Protein AF-A0A6M3K6M8-F1 (afdb_monomer)

Structure (mmCIF, N/CA/C/O backbone):
data_AF-A0A6M3K6M8-F1
#
_entry.id   AF-A0A6M3K6M8-F1
#
loop_
_atom_site.group_PDB
_atom_site.id
_atom_site.type_symbol
_atom_site.label_atom_id
_atom_site.label_alt_id
_atom_site.label_comp_id
_atom_site.label_asym_id
_atom_site.label_entity_id
_atom_site.label_seq_id
_atom_site.pdbx_PDB_ins_code
_atom_site.Cartn_x
_atom_site.Cartn_y
_atom_site.Cartn_z
_atom_site.occupancy
_atom_site.B_iso_or_equiv
_atom_site.auth_seq_id
_atom_site.auth_comp_id
_atom_site.auth_asym_id
_atom_site.auth_atom_id
_atom_site.pdbx_PDB_model_num
ATOM 1 N N . MET A 1 1 ? -3.955 11.617 -1.686 1.00 92.44 1 MET A N 1
ATOM 2 C CA . MET A 1 1 ? -2.590 12.201 -1.634 1.00 92.44 1 MET A CA 1
ATOM 3 C C . MET A 1 1 ? -1.738 11.455 -2.637 1.00 92.44 1 MET A C 1
ATOM 5 O O . MET A 1 1 ? -1.876 10.243 -2.699 1.00 92.44 1 MET A O 1
ATOM 9 N N . LYS A 1 2 ? -0.907 12.136 -3.428 1.00 96.00 2 LYS A N 1
ATOM 10 C CA . LYS A 1 2 ? -0.048 11.458 -4.406 1.00 96.00 2 LYS A CA 1
ATOM 11 C C . LYS A 1 2 ? 1.338 11.200 -3.831 1.00 96.00 2 LYS A C 1
ATOM 13 O O . LYS A 1 2 ? 1.896 12.076 -3.174 1.00 96.00 2 LYS A O 1
ATOM 18 N N . PHE A 1 3 ? 1.870 10.012 -4.085 1.00 95.62 3 PHE A N 1
ATOM 19 C CA . PHE A 1 3 ? 3.214 9.606 -3.688 1.00 95.62 3 PHE A CA 1
ATOM 20 C C . PHE A 1 3 ? 3.948 9.025 -4.886 1.00 95.62 3 PHE A C 1
ATOM 22 O O . PHE A 1 3 ? 3.332 8.374 -5.726 1.00 95.62 3 PHE A O 1
ATOM 29 N N . LYS A 1 4 ? 5.264 9.226 -4.948 1.00 96.62 4 LYS A N 1
ATOM 30 C CA . LYS A 1 4 ? 6.079 8.578 -5.974 1.00 96.62 4 LYS A CA 1
ATOM 31 C C . LYS A 1 4 ? 6.119 7.069 -5.762 1.00 96.62 4 LYS A C 1
ATOM 33 O O . LYS A 1 4 ? 6.244 6.626 -4.617 1.00 96.62 4 LYS A O 1
ATOM 38 N N . LYS A 1 5 ? 6.060 6.288 -6.838 1.00 95.25 5 LYS A N 1
ATOM 39 C CA . LYS A 1 5 ? 6.114 4.824 -6.747 1.00 95.25 5 LYS A CA 1
ATOM 40 C C . LYS A 1 5 ? 7.415 4.329 -6.112 1.00 95.25 5 LYS A C 1
ATOM 42 O O . LYS A 1 5 ? 7.357 3.444 -5.269 1.00 95.25 5 LYS A O 1
ATOM 47 N N . GLU A 1 6 ? 8.553 4.968 -6.387 1.00 94.44 6 GLU A N 1
ATOM 48 C CA . GLU A 1 6 ? 9.849 4.581 -5.806 1.00 94.44 6 GLU A CA 1
ATOM 49 C C . GLU A 1 6 ? 9.847 4.784 -4.288 1.00 94.44 6 GLU A C 1
ATOM 51 O O . GLU A 1 6 ? 10.245 3.910 -3.524 1.00 94.44 6 GLU A O 1
ATOM 56 N N . PHE A 1 7 ? 9.288 5.909 -3.834 1.00 94.19 7 PHE A N 1
ATOM 57 C CA . PHE A 1 7 ? 9.096 6.167 -2.408 1.00 94.19 7 PHE A CA 1
ATOM 58 C C . PHE A 1 7 ? 8.207 5.094 -1.759 1.00 94.19 7 PHE A C 1
ATOM 60 O O . PHE A 1 7 ? 8.481 4.630 -0.653 1.00 94.19 7 PHE A O 1
ATOM 67 N N . LEU A 1 8 ? 7.138 4.681 -2.445 1.00 93.69 8 LEU A N 1
ATOM 68 C CA . LEU A 1 8 ? 6.241 3.633 -1.969 1.00 93.69 8 LEU A CA 1
ATOM 69 C C . LEU A 1 8 ? 6.907 2.251 -1.946 1.00 93.69 8 LEU A C 1
ATOM 71 O O . LEU A 1 8 ? 6.571 1.470 -1.055 1.00 93.69 8 LEU A O 1
ATOM 75 N N . GLN A 1 9 ? 7.815 1.949 -2.872 1.00 91.88 9 GLN A N 1
ATOM 76 C CA . GLN A 1 9 ? 8.603 0.713 -2.897 1.00 91.88 9 GLN A CA 1
ATOM 77 C C . GLN A 1 9 ? 9.612 0.677 -1.737 1.00 91.88 9 GLN A C 1
ATOM 79 O O . GLN A 1 9 ? 9.672 -0.305 -1.003 1.00 91.88 9 GLN A O 1
ATOM 84 N N . GLU A 1 10 ? 10.325 1.778 -1.487 1.00 89.56 10 GLU A N 1
ATOM 85 C CA . GLU A 1 10 ? 11.279 1.897 -0.370 1.00 89.56 10 GLU A CA 1
ATOM 86 C C . GLU A 1 10 ? 10.602 1.825 1.011 1.00 89.56 10 GLU A C 1
ATOM 88 O O . GLU A 1 10 ? 11.192 1.371 1.994 1.00 89.56 10 GLU A O 1
ATOM 93 N N . MET A 1 11 ? 9.341 2.257 1.103 1.00 82.81 11 MET A N 1
ATOM 94 C CA . MET A 1 11 ? 8.561 2.281 2.344 1.00 82.81 11 MET A CA 1
ATOM 95 C C . MET A 1 11 ? 8.009 0.919 2.790 1.00 82.81 11 MET A C 1
ATOM 97 O O . MET A 1 11 ? 7.260 0.879 3.768 1.00 82.81 11 MET A O 1
ATOM 101 N N . GLU A 1 12 ? 8.370 -0.201 2.153 1.00 70.38 12 GLU A N 1
ATOM 102 C CA . GLU A 1 12 ? 7.850 -1.524 2.535 1.00 70.38 12 GLU A CA 1
ATOM 103 C C . GLU A 1 12 ? 8.047 -1.832 4.036 1.00 70.38 12 GLU A C 1
ATOM 105 O O . GLU A 1 12 ? 7.123 -2.330 4.683 1.00 70.38 12 GLU A O 1
ATOM 110 N N . GLY A 1 13 ? 9.164 -1.400 4.637 1.00 65.12 13 GLY A N 1
ATOM 111 C CA . GLY A 1 13 ? 9.442 -1.560 6.074 1.00 65.12 13 GLY A CA 1
ATO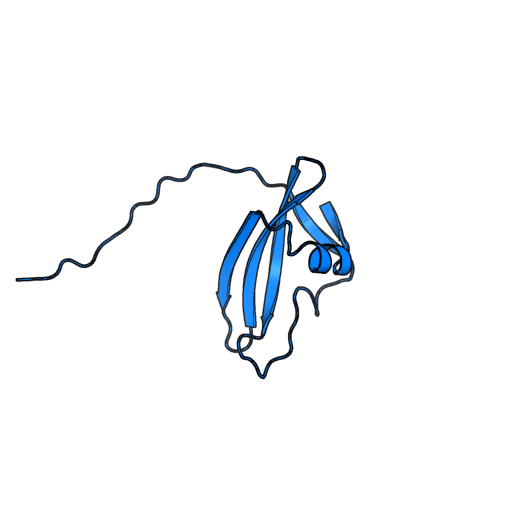M 112 C C . GLY A 1 13 ? 8.571 -0.728 7.033 1.00 65.12 13 GLY A C 1
ATOM 113 O O . GLY A 1 13 ? 8.630 -0.946 8.240 1.00 65.12 13 GLY A O 1
ATOM 114 N N . LYS A 1 14 ? 7.762 0.214 6.530 1.00 78.25 14 LYS A N 1
ATOM 115 C CA . LYS A 1 14 ? 6.807 1.028 7.316 1.00 78.25 14 LYS A CA 1
ATOM 116 C C . LYS A 1 14 ? 5.346 0.638 7.082 1.00 78.25 14 LYS A C 1
ATOM 118 O O . LYS A 1 14 ? 4.424 1.375 7.436 1.00 78.25 14 LYS A O 1
ATOM 123 N N . THR A 1 15 ? 5.132 -0.521 6.473 1.00 90.50 15 THR A N 1
ATOM 124 C CA . THR A 1 15 ? 3.802 -1.088 6.285 1.00 90.50 15 THR A CA 1
ATOM 125 C C . THR A 1 15 ? 3.198 -1.456 7.638 1.00 90.50 15 THR A C 1
ATOM 127 O O . THR A 1 15 ? 3.776 -2.236 8.388 1.00 90.50 15 THR A O 1
ATOM 130 N N . ILE A 1 16 ? 2.019 -0.914 7.938 1.00 94.12 16 ILE A N 1
ATOM 131 C CA . ILE A 1 16 ? 1.238 -1.274 9.130 1.00 94.12 16 ILE A CA 1
ATOM 132 C C . ILE A 1 16 ? 0.403 -2.517 8.850 1.00 9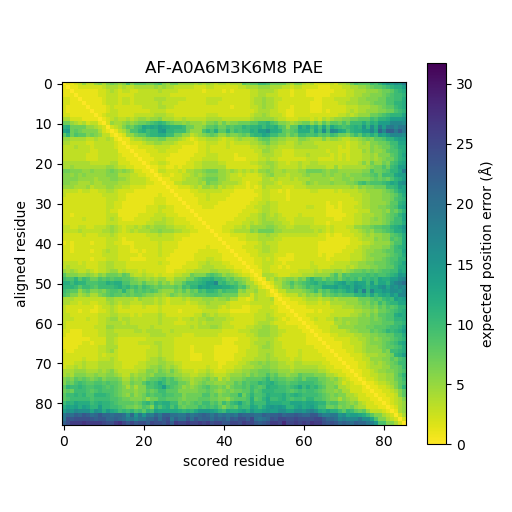4.12 16 ILE A C 1
ATOM 134 O O . ILE A 1 16 ? 0.300 -3.408 9.688 1.00 94.12 16 ILE A O 1
ATOM 138 N N . GLN A 1 17 ? -0.196 -2.574 7.662 1.00 94.12 17 GLN A N 1
ATOM 139 C CA . GLN A 1 17 ? -1.035 -3.684 7.245 1.00 94.12 17 GLN A CA 1
ATOM 140 C C . GLN A 1 17 ? -0.794 -3.986 5.772 1.00 94.12 17 GLN A C 1
ATOM 142 O O . GLN A 1 17 ? -0.757 -3.079 4.941 1.00 94.12 17 GLN A O 1
ATOM 147 N N . LYS A 1 18 ? -0.658 -5.274 5.459 1.00 95.06 18 LYS A N 1
ATOM 148 C CA . LYS A 1 18 ? -0.631 -5.816 4.102 1.00 95.06 18 LYS A CA 1
ATOM 149 C C . LYS A 1 18 ? -1.662 -6.931 4.040 1.00 95.06 18 LYS A C 1
ATOM 151 O O . LYS A 1 18 ? -1.607 -7.866 4.836 1.00 95.06 18 LYS A O 1
ATOM 156 N N . THR A 1 19 ? -2.612 -6.827 3.126 1.00 95.69 19 THR A N 1
ATOM 157 C CA . THR A 1 19 ? -3.720 -7.774 3.004 1.00 95.69 19 THR A CA 1
ATOM 158 C C . THR A 1 19 ? -3.856 -8.187 1.551 1.00 95.69 19 THR A C 1
ATOM 160 O O . THR A 1 19 ? -3.881 -7.336 0.671 1.00 95.69 19 THR A O 1
ATOM 163 N N . ILE A 1 20 ? -3.918 -9.493 1.290 1.00 96.50 20 ILE A N 1
ATOM 164 C CA . ILE A 1 20 ? -4.277 -9.996 -0.038 1.00 96.50 20 ILE A CA 1
ATOM 165 C C . ILE A 1 20 ? -5.765 -9.723 -0.223 1.00 96.50 20 ILE A C 1
ATOM 167 O O . ILE A 1 20 ? -6.573 -10.185 0.583 1.00 96.50 20 ILE A O 1
ATOM 171 N N . ILE A 1 21 ? -6.111 -8.967 -1.258 1.00 96.44 21 ILE A N 1
ATOM 172 C CA . ILE A 1 21 ? -7.503 -8.628 -1.572 1.00 96.44 21 ILE A CA 1
ATOM 173 C C . ILE A 1 21 ? -8.024 -9.385 -2.785 1.00 96.44 21 ILE A C 1
ATOM 175 O O . ILE A 1 21 ? -9.229 -9.591 -2.894 1.00 96.44 21 ILE A O 1
ATOM 179 N N . ASP A 1 22 ? -7.129 -9.821 -3.669 1.00 95.62 22 ASP A N 1
ATOM 180 C CA . ASP A 1 22 ? -7.480 -10.616 -4.837 1.00 95.62 22 ASP A CA 1
ATOM 181 C C . ASP A 1 22 ? -6.264 -11.404 -5.344 1.00 95.62 22 ASP A C 1
ATOM 183 O O . ASP A 1 22 ? -5.120 -11.149 -4.956 1.00 95.62 22 ASP A O 1
ATOM 187 N N . HIS A 1 23 ? -6.504 -12.363 -6.229 1.00 94.50 23 HIS A N 1
ATOM 188 C CA . HIS A 1 23 ? -5.457 -13.031 -6.985 1.00 94.50 23 HIS A CA 1
ATOM 189 C C . HIS A 1 23 ? -5.942 -13.345 -8.399 1.00 94.50 23 HIS A C 1
ATOM 191 O O . HIS A 1 23 ? -7.050 -13.826 -8.625 1.00 94.50 23 HIS A O 1
ATOM 197 N N . SER A 1 24 ? -5.073 -13.110 -9.373 1.00 90.00 24 SER A N 1
ATOM 198 C CA . SER A 1 24 ? -5.238 -13.606 -10.730 1.00 90.00 24 SER A CA 1
ATOM 199 C C . SER A 1 24 ? -4.370 -14.853 -10.934 1.00 90.00 24 SER A C 1
ATOM 201 O O . SER A 1 24 ? -3.689 -15.327 -10.026 1.00 90.00 24 SER A O 1
ATOM 203 N N . ARG A 1 25 ? -4.366 -15.395 -12.156 1.00 87.69 25 ARG A N 1
ATOM 204 C CA . ARG A 1 25 ? -3.427 -16.467 -12.529 1.00 87.69 25 ARG A CA 1
ATOM 205 C C . ARG A 1 25 ? -1.964 -16.012 -12.516 1.00 87.69 25 ARG A C 1
ATOM 207 O O . ARG A 1 25 ? -1.084 -16.859 -12.420 1.00 87.69 25 ARG A O 1
ATOM 214 N N . TRP A 1 26 ? -1.724 -14.711 -12.658 1.00 90.25 26 TRP A N 1
ATOM 215 C CA . TRP A 1 26 ? -0.395 -14.145 -12.888 1.00 90.25 26 TRP A CA 1
ATOM 216 C C . TRP A 1 26 ? 0.097 -13.286 -11.729 1.00 90.25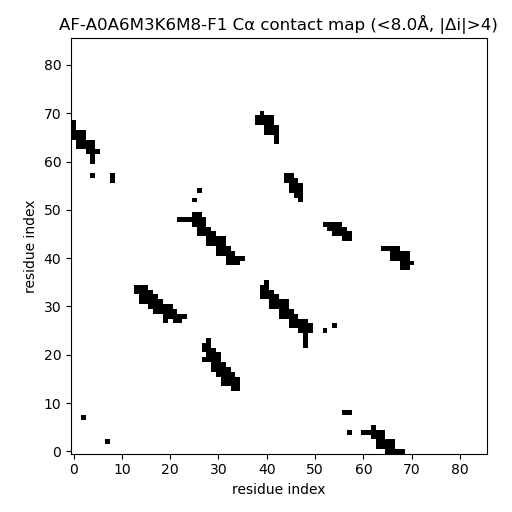 26 TRP A C 1
ATOM 218 O O . TRP A 1 26 ? 1.303 -13.201 -11.527 1.00 90.25 26 TRP A O 1
ATOM 228 N N . SER A 1 27 ? -0.819 -12.730 -10.934 1.00 93.06 27 SER A N 1
ATOM 229 C CA . SER A 1 27 ? -0.485 -11.727 -9.925 1.00 93.06 27 SER A CA 1
ATOM 230 C C . SER A 1 27 ? -1.319 -11.886 -8.660 1.00 93.06 27 SER A C 1
ATOM 232 O O . SER A 1 27 ? -2.496 -12.246 -8.720 1.00 93.06 27 SER A O 1
ATOM 234 N N . VAL A 1 28 ? -0.729 -11.562 -7.515 1.00 95.62 28 VAL A N 1
ATOM 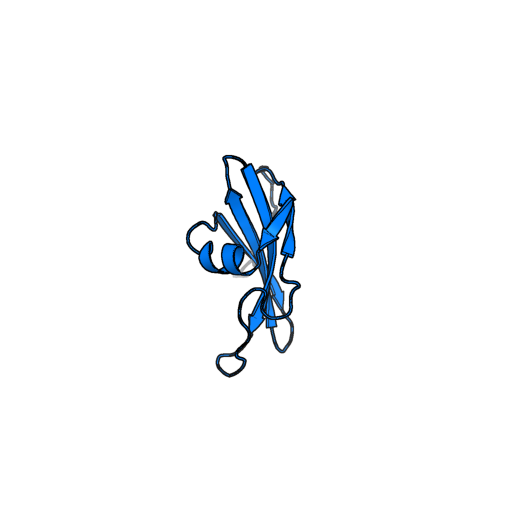235 C CA . VAL A 1 28 ? -1.433 -11.418 -6.236 1.00 95.62 28 VAL A CA 1
ATOM 236 C C . VAL A 1 28 ? -1.630 -9.936 -5.969 1.00 95.62 28 VAL A C 1
ATOM 238 O O . VAL A 1 28 ? -0.663 -9.174 -5.990 1.00 95.62 28 VAL A O 1
ATOM 241 N N . LEU A 1 29 ? -2.873 -9.529 -5.719 1.00 96.12 29 LEU A N 1
ATOM 242 C CA . LEU A 1 29 ? -3.222 -8.138 -5.469 1.00 96.12 29 LEU A CA 1
ATOM 243 C C . LEU A 1 29 ? -3.254 -7.870 -3.966 1.00 96.12 29 LEU A C 1
ATOM 245 O O . LEU A 1 29 ? -3.983 -8.515 -3.204 1.00 96.12 29 LEU A O 1
ATOM 249 N N . TYR A 1 30 ? -2.469 -6.888 -3.548 1.00 96.12 30 TYR A N 1
ATOM 250 C CA . TYR A 1 30 ? -2.337 -6.462 -2.169 1.00 96.12 30 TYR A CA 1
ATOM 251 C C . TYR A 1 30 ? -2.981 -5.100 -1.953 1.00 96.12 30 TYR A C 1
ATOM 253 O O . TYR A 1 30 ? -2.752 -4.155 -2.702 1.00 96.12 30 TYR A O 1
ATOM 261 N N . GLU A 1 31 ? -3.715 -4.988 -0.856 1.00 96.75 31 GLU A N 1
ATOM 262 C CA . GLU A 1 31 ? -3.982 -3.728 -0.182 1.00 96.75 31 GLU A CA 1
ATOM 263 C C . GLU A 1 31 ? -2.910 -3.489 0.879 1.00 96.75 31 GLU A C 1
ATOM 265 O O . GLU A 1 31 ? -2.509 -4.400 1.614 1.00 96.75 31 GLU A O 1
ATOM 270 N N . ARG A 1 32 ? -2.439 -2.246 0.964 1.00 95.94 32 ARG A N 1
ATOM 271 C CA . ARG A 1 32 ? -1.413 -1.837 1.915 1.00 95.94 32 ARG A CA 1
ATOM 272 C C . ARG A 1 32 ? -1.801 -0.559 2.629 1.00 95.94 32 ARG A C 1
ATOM 274 O O . ARG A 1 32 ? -2.054 0.453 1.981 1.00 95.94 32 ARG A O 1
ATOM 281 N N . VAL A 1 33 ? -1.709 -0.585 3.957 1.00 96.75 33 VAL A N 1
ATOM 282 C CA . VAL A 1 33 ? -1.819 0.591 4.825 1.00 96.75 33 VAL A CA 1
ATOM 283 C C . VAL A 1 33 ? -0.456 0.922 5.429 1.00 96.75 33 VAL A C 1
ATOM 285 O O . VAL A 1 33 ? 0.222 0.043 5.964 1.00 96.75 33 VAL A O 1
ATOM 288 N N . PHE A 1 34 ? -0.054 2.189 5.366 1.00 95.12 34 PHE A N 1
ATOM 289 C CA . PHE A 1 34 ? 1.213 2.696 5.906 1.00 95.12 34 PHE A CA 1
ATOM 290 C C . PHE A 1 34 ? 1.027 4.063 6.576 1.00 95.12 34 PHE A C 1
ATOM 292 O O . PHE A 1 34 ? 0.056 4.771 6.304 1.00 95.12 34 PHE A O 1
ATOM 299 N N . GLU A 1 35 ? 1.952 4.432 7.462 1.00 93.88 35 GLU A N 1
ATOM 300 C CA . GLU A 1 35 ? 1.965 5.740 8.125 1.00 93.88 35 GLU A CA 1
ATOM 301 C C . GLU A 1 35 ? 2.936 6.700 7.436 1.00 93.88 35 GLU A C 1
ATOM 303 O O . GLU A 1 35 ? 4.061 6.336 7.089 1.00 93.88 35 GLU A O 1
ATOM 308 N N . TYR A 1 36 ? 2.491 7.940 7.245 1.00 93.31 36 TYR A N 1
ATOM 309 C CA . TYR A 1 36 ? 3.324 9.029 6.762 1.00 93.31 36 TYR A CA 1
ATOM 310 C C . TYR A 1 36 ? 2.891 10.366 7.370 1.00 93.31 36 TYR A C 1
ATOM 312 O O . TYR A 1 36 ? 1.786 10.856 7.125 1.00 93.31 36 TYR A O 1
ATOM 320 N N . GLY A 1 37 ? 3.782 10.990 8.140 1.00 92.12 37 GLY A N 1
ATOM 321 C CA . GLY A 1 37 ? 3.540 12.310 8.724 1.00 92.12 37 GLY A CA 1
ATOM 322 C C . GLY A 1 37 ? 2.420 12.316 9.770 1.00 92.12 37 GLY A C 1
ATOM 323 O O . GLY A 1 37 ? 1.662 13.280 9.846 1.00 92.12 37 GLY A O 1
ATOM 324 N N . GLY A 1 38 ? 2.280 11.235 10.541 1.00 92.56 38 GLY A N 1
ATOM 325 C CA . GLY A 1 38 ? 1.258 11.056 11.575 1.00 92.56 38 GLY A CA 1
ATOM 326 C C . GLY A 1 38 ? -0.126 10.673 11.045 1.00 92.56 38 GLY A C 1
ATOM 327 O O . GLY A 1 38 ? -1.079 10.608 11.821 1.00 92.56 38 GLY A O 1
ATOM 328 N N . LYS A 1 39 ? -0.255 10.427 9.737 1.00 95.50 39 LYS A N 1
ATOM 329 C CA . LYS A 1 39 ? -1.495 10.012 9.072 1.00 95.50 39 LYS A CA 1
ATOM 330 C C . LYS A 1 39 ? -1.332 8.641 8.440 1.00 95.50 39 LYS A C 1
ATOM 332 O O . LYS A 1 39 ? -0.227 8.266 8.056 1.00 95.50 39 LYS A O 1
ATOM 337 N N . LEU A 1 40 ? -2.437 7.916 8.297 1.00 96.00 40 LEU A N 1
ATOM 338 C CA . LEU A 1 40 ? -2.446 6.618 7.633 1.00 96.00 40 LEU A CA 1
ATOM 339 C C . LEU A 1 40 ? -2.950 6.754 6.206 1.00 96.00 40 LEU A C 1
ATOM 341 O O . LEU A 1 40 ? -3.919 7.469 5.950 1.00 96.00 40 LEU A O 1
ATOM 345 N N . TYR A 1 41 ? -2.321 6.024 5.296 1.00 96.88 41 TYR A N 1
ATOM 346 C CA . TYR A 1 41 ? -2.702 5.982 3.895 1.00 96.88 41 TYR A CA 1
ATOM 347 C C . TYR A 1 41 ? -2.824 4.546 3.409 1.00 96.88 41 TYR A C 1
ATOM 349 O O . TYR A 1 41 ? -2.066 3.676 3.830 1.00 96.88 41 TYR A O 1
ATOM 357 N N . CYS A 1 42 ? -3.767 4.329 2.502 1.00 96.62 42 CYS A N 1
ATOM 358 C CA . CYS A 1 42 ? -4.040 3.074 1.827 1.00 96.62 42 CYS A CA 1
ATOM 359 C C . CYS A 1 42 ? -3.696 3.181 0.339 1.00 96.62 42 CYS A C 1
ATOM 361 O O . CYS A 1 42 ? -3.924 4.219 -0.290 1.00 96.62 42 CYS A O 1
ATOM 363 N N . THR A 1 43 ? -3.151 2.102 -0.210 1.00 96.62 43 THR A N 1
ATOM 364 C CA . THR A 1 43 ? -2.800 1.949 -1.625 1.00 96.62 43 THR A CA 1
ATOM 365 C C . THR A 1 43 ? -2.864 0.473 -2.022 1.00 96.62 43 THR A C 1
ATOM 367 O O . THR A 1 43 ? -2.942 -0.401 -1.153 1.00 96.62 43 THR A O 1
ATOM 370 N N . HIS A 1 44 ? -2.812 0.196 -3.322 1.00 96.19 44 HIS A N 1
ATOM 371 C CA . HIS A 1 44 ? -2.939 -1.142 -3.890 1.00 96.19 44 HIS A CA 1
ATOM 372 C C . HIS A 1 44 ? -1.799 -1.414 -4.866 1.00 96.19 44 HIS A C 1
ATOM 374 O O . HIS A 1 44 ? -1.371 -0.512 -5.580 1.00 96.19 44 HIS A O 1
ATOM 380 N N . TYR A 1 45 ? -1.305 -2.648 -4.888 1.00 95.06 45 TYR A N 1
ATOM 381 C CA . TYR A 1 45 ? -0.320 -3.100 -5.872 1.00 95.06 45 TYR A CA 1
ATOM 382 C C . TYR A 1 45 ? -0.436 -4.593 -6.125 1.00 95.06 45 TYR A C 1
ATOM 384 O O . TYR A 1 45 ? -0.905 -5.347 -5.272 1.00 95.06 45 TYR A O 1
ATOM 392 N N . SER A 1 46 ? 0.045 -5.020 -7.282 1.00 94.62 46 SER A N 1
ATOM 393 C CA . SER A 1 46 ? 0.253 -6.419 -7.617 1.00 94.62 46 SER A CA 1
ATOM 394 C C . SER A 1 46 ? 1.725 -6.806 -7.505 1.00 94.62 46 SER A C 1
ATOM 396 O O . SER A 1 46 ? 2.621 -5.964 -7.566 1.00 94.62 46 SER A O 1
ATOM 398 N N . VAL A 1 47 ? 1.955 -8.097 -7.287 1.00 94.31 47 VAL A N 1
ATOM 399 C CA . VAL A 1 47 ? 3.252 -8.762 -7.460 1.00 94.31 47 VAL A CA 1
ATOM 400 C C . VAL A 1 47 ? 3.023 -10.090 -8.163 1.00 94.31 47 VAL A C 1
ATOM 402 O O . VAL A 1 47 ? 1.924 -10.653 -8.072 1.00 94.31 47 VAL A O 1
ATOM 405 N N . GLY A 1 48 ? 4.063 -10.619 -8.800 1.00 93.94 48 GLY A N 1
ATOM 406 C CA . GLY A 1 48 ? 4.000 -11.901 -9.493 1.00 93.94 48 GLY A CA 1
ATOM 407 C C . GLY A 1 48 ? 3.517 -13.025 -8.572 1.00 93.94 48 GLY A C 1
ATOM 408 O O . GLY A 1 48 ? 4.002 -13.197 -7.454 1.00 93.94 48 GLY A O 1
ATOM 409 N N . ALA A 1 49 ? 2.544 -13.811 -9.035 1.00 91.12 49 ALA A N 1
ATOM 410 C CA . ALA A 1 49 ? 1.970 -14.914 -8.258 1.00 91.12 49 ALA A CA 1
ATOM 411 C C . ALA A 1 49 ? 2.871 -16.157 -8.195 1.00 91.12 49 ALA A C 1
ATOM 413 O O . ALA A 1 49 ? 2.599 -17.082 -7.430 1.00 91.12 49 ALA A O 1
ATOM 414 N N . THR A 1 50 ? 3.927 -16.209 -9.011 1.00 84.06 50 THR A N 1
ATOM 415 C CA . THR A 1 50 ? 4.868 -17.335 -9.065 1.00 84.06 50 THR A CA 1
ATOM 416 C C . THR A 1 50 ? 6.298 -16.819 -9.153 1.00 84.06 50 THR A C 1
ATOM 418 O O . THR A 1 50 ? 6.523 -15.745 -9.698 1.00 84.06 50 THR A O 1
ATOM 421 N N . GLU A 1 51 ? 7.268 -17.619 -8.712 1.00 76.88 51 GLU A N 1
ATOM 422 C CA . GLU A 1 51 ? 8.701 -17.273 -8.725 1.00 76.88 51 GLU A CA 1
ATOM 423 C C . GLU A 1 51 ? 9.272 -16.997 -10.129 1.00 76.88 51 GLU A C 1
ATOM 425 O O . GLU A 1 51 ? 10.328 -16.387 -10.254 1.00 76.88 51 GLU A O 1
ATOM 430 N N . GLN A 1 52 ? 8.595 -17.448 -11.193 1.00 82.38 52 GLN A N 1
ATOM 431 C CA . GLN A 1 52 ? 8.992 -17.180 -12.582 1.00 82.38 52 GLN A CA 1
ATOM 432 C C . GLN A 1 52 ? 8.375 -15.895 -13.154 1.00 82.38 52 GLN A C 1
ATOM 434 O O . GLN A 1 52 ? 8.698 -15.528 -14.281 1.00 82.38 52 GLN A O 1
ATOM 439 N N . GLN A 1 53 ? 7.450 -15.253 -12.435 1.00 83.56 53 GLN A N 1
ATOM 440 C CA . GLN A 1 53 ? 6.872 -13.970 -12.831 1.00 83.56 53 GLN A CA 1
ATOM 441 C C . GLN A 1 53 ? 7.581 -12.860 -12.061 1.00 83.56 53 GLN A C 1
ATOM 443 O O . GLN A 1 53 ? 7.338 -12.665 -10.872 1.00 83.56 53 GLN A O 1
ATOM 448 N N . ASP A 1 54 ? 8.467 -12.158 -12.758 1.00 85.88 54 ASP A N 1
ATOM 449 C CA . ASP A 1 54 ? 9.184 -11.001 -12.231 1.00 85.88 54 ASP A CA 1
ATOM 450 C C . ASP A 1 54 ? 8.287 -9.762 -12.371 1.00 85.88 54 ASP A C 1
ATOM 452 O O . ASP A 1 54 ? 8.385 -9.021 -13.342 1.00 85.88 54 ASP A O 1
ATOM 456 N N . GLU A 1 55 ? 7.322 -9.628 -11.455 1.00 90.31 55 GLU A N 1
ATOM 457 C CA . GLU A 1 55 ? 6.498 -8.425 -11.290 1.00 90.31 55 GLU A CA 1
ATOM 458 C C . GLU A 1 55 ? 6.694 -7.888 -9.868 1.00 90.31 55 GLU A C 1
ATOM 460 O O . GLU A 1 55 ? 6.353 -8.556 -8.880 1.00 90.31 55 GLU A O 1
ATOM 465 N N . GLY A 1 56 ? 7.225 -6.669 -9.777 1.00 91.62 56 GLY A N 1
ATOM 466 C CA . GLY A 1 56 ? 7.442 -5.951 -8.526 1.00 91.62 56 GLY A CA 1
ATOM 467 C C . GLY A 1 56 ? 6.286 -5.017 -8.135 1.00 91.62 56 GLY A C 1
ATOM 468 O O . GLY A 1 56 ? 5.466 -4.630 -8.970 1.00 91.62 56 GLY A O 1
ATOM 469 N N . PRO A 1 57 ? 6.229 -4.574 -6.862 1.00 93.31 57 PRO A N 1
ATOM 470 C CA . PRO A 1 57 ? 5.214 -3.630 -6.405 1.00 93.31 57 PRO A CA 1
ATOM 471 C C . PRO A 1 57 ? 5.189 -2.358 -7.257 1.00 93.31 57 PRO A C 1
ATOM 473 O O . PRO A 1 57 ? 6.211 -1.683 -7.381 1.00 93.31 57 PRO A O 1
ATOM 476 N N . TYR A 1 58 ? 4.014 -1.993 -7.774 1.00 93.81 58 TYR A N 1
ATOM 477 C CA . TYR A 1 58 ? 3.783 -0.768 -8.556 1.00 93.81 58 TYR A CA 1
ATOM 478 C C . TYR A 1 58 ? 4.555 -0.674 -9.885 1.00 93.81 58 TYR A C 1
ATOM 480 O O . TYR A 1 58 ? 4.680 0.419 -10.435 1.00 93.81 58 TYR A O 1
ATOM 488 N N . GLU A 1 59 ? 5.092 -1.778 -10.410 1.00 92.50 59 GLU A N 1
ATOM 489 C CA . GLU A 1 59 ? 5.947 -1.768 -11.606 1.00 92.50 59 GLU A CA 1
ATOM 490 C C . GLU A 1 59 ? 5.267 -1.137 -12.832 1.00 92.50 59 GLU A C 1
ATOM 492 O O . GLU A 1 59 ? 5.871 -0.320 -13.530 1.00 92.50 59 GLU A O 1
ATOM 497 N N . TYR A 1 60 ? 3.995 -1.474 -13.052 1.00 91.56 60 TYR A N 1
ATOM 498 C CA . TYR A 1 60 ? 3.202 -1.004 -14.193 1.00 91.56 60 TYR A CA 1
ATOM 499 C C . TYR A 1 60 ? 2.349 0.234 -13.891 1.00 91.56 60 TYR A C 1
ATOM 501 O O . TYR A 1 60 ? 1.612 0.703 -14.760 1.00 91.56 60 TYR A O 1
ATOM 509 N N . GLU A 1 61 ? 2.443 0.769 -12.675 1.00 93.06 61 GLU A N 1
ATOM 510 C CA . GLU A 1 61 ? 1.695 1.953 -12.262 1.00 93.06 61 GLU A CA 1
ATOM 511 C C . GLU A 1 61 ? 2.384 3.249 -12.732 1.00 93.06 61 GLU A C 1
ATOM 513 O O . GLU A 1 61 ? 3.602 3.278 -12.971 1.00 93.06 61 GLU A O 1
ATOM 518 N N . PRO A 1 62 ? 1.631 4.361 -12.851 1.00 95.50 62 PRO A N 1
ATOM 519 C CA . PRO A 1 62 ? 2.216 5.676 -13.075 1.00 95.50 62 PRO A CA 1
ATOM 520 C C . PRO A 1 62 ? 3.242 6.042 -11.995 1.00 95.50 62 PRO A C 1
ATOM 522 O O . PRO A 1 62 ? 3.174 5.576 -10.859 1.00 95.50 62 PRO A O 1
ATOM 525 N N . ASP A 1 63 ? 4.159 6.954 -12.323 1.00 96.19 63 ASP A N 1
ATOM 526 C CA . ASP A 1 63 ? 5.207 7.399 -11.390 1.00 96.19 63 ASP A CA 1
ATOM 527 C C . ASP A 1 63 ? 4.649 8.002 -10.095 1.00 96.19 63 ASP A C 1
ATOM 529 O O . ASP A 1 63 ? 5.297 7.935 -9.053 1.00 96.19 63 ASP A O 1
ATOM 533 N N . GLU A 1 64 ? 3.444 8.572 -10.146 1.00 97.06 64 GLU A N 1
ATOM 534 C CA . GLU A 1 64 ? 2.717 9.057 -8.978 1.00 97.06 64 GLU A CA 1
ATOM 535 C C . GLU A 1 64 ? 1.440 8.251 -8.753 1.00 97.06 64 GLU A C 1
ATOM 537 O O . GLU A 1 64 ? 0.549 8.221 -9.603 1.00 97.06 64 GLU A O 1
ATOM 542 N N . ILE A 1 65 ? 1.313 7.688 -7.557 1.00 96.56 65 ILE A N 1
ATOM 543 C CA . ILE A 1 65 ? 0.177 6.869 -7.149 1.00 96.56 65 ILE A CA 1
ATOM 544 C C . ILE A 1 65 ? -0.693 7.660 -6.191 1.00 96.56 65 ILE A C 1
ATOM 546 O O . ILE A 1 65 ? -0.214 8.263 -5.225 1.00 96.56 65 ILE A O 1
ATOM 550 N N . GLU A 1 66 ? -1.993 7.650 -6.457 1.00 97.00 66 GLU A N 1
ATOM 551 C CA . GLU A 1 66 ? -2.973 8.209 -5.546 1.00 97.00 66 GLU A CA 1
ATOM 552 C C . GLU A 1 66 ? -3.236 7.248 -4.381 1.00 97.00 66 GLU A C 1
ATOM 554 O O . GLU A 1 66 ? -3.737 6.143 -4.555 1.00 97.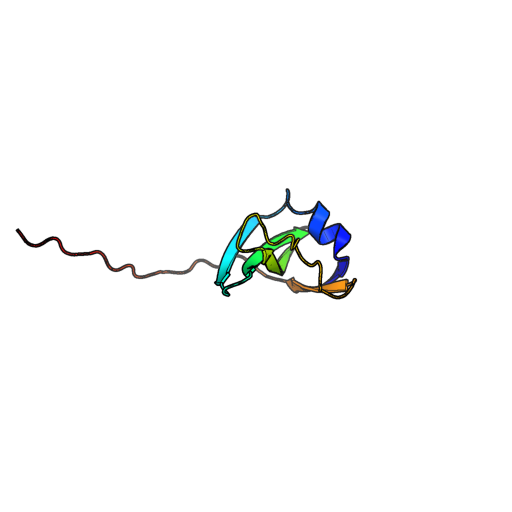00 66 GLU A O 1
ATOM 559 N N . CYS A 1 67 ? -2.920 7.702 -3.172 1.00 96.50 67 CYS A N 1
ATOM 560 C CA . CYS A 1 67 ? -3.194 6.995 -1.929 1.00 96.50 67 CYS A CA 1
ATOM 561 C C . CYS A 1 67 ? -4.330 7.680 -1.160 1.00 96.50 67 CYS A C 1
ATOM 563 O O . CYS A 1 67 ? -4.386 8.916 -1.053 1.00 96.50 67 CYS A O 1
ATOM 565 N N . GLN A 1 68 ? -5.209 6.871 -0.575 1.00 97.69 68 GLN A N 1
ATOM 566 C CA . GLN A 1 68 ? -6.361 7.330 0.200 1.00 97.69 68 GLN A CA 1
ATOM 567 C C . GLN A 1 68 ? -5.993 7.448 1.679 1.00 97.69 68 GLN A C 1
ATOM 569 O O . GLN A 1 68 ? -5.406 6.530 2.234 1.00 97.69 68 GLN A O 1
ATOM 574 N N . GLU A 1 69 ? -6.317 8.566 2.332 1.00 97.50 69 GLU A N 1
ATOM 575 C CA . GLU A 1 69 ? -6.137 8.699 3.787 1.00 97.50 69 GLU A CA 1
ATOM 576 C C . GLU A 1 69 ? -7.169 7.822 4.512 1.00 97.50 69 GLU A C 1
ATOM 578 O O . GLU A 1 69 ? -8.353 7.841 4.171 1.00 97.50 69 GLU A O 1
ATOM 583 N N . VAL A 1 70 ? -6.731 7.052 5.508 1.00 97.06 70 VAL A N 1
ATOM 584 C CA . VAL A 1 70 ? -7.570 6.098 6.247 1.00 97.06 70 VAL A CA 1
ATOM 585 C C . VAL A 1 70 ? -7.406 6.266 7.755 1.00 97.06 70 VAL A C 1
ATOM 587 O O . VAL A 1 70 ? -6.502 6.944 8.238 1.00 97.06 70 VAL A O 1
ATOM 590 N N . LYS A 1 71 ? -8.299 5.646 8.527 1.00 96.25 71 LYS A N 1
ATOM 591 C CA . LYS A 1 71 ? -8.209 5.570 9.990 1.00 96.25 71 LYS A CA 1
ATOM 592 C C . LYS A 1 71 ? -8.563 4.158 10.457 1.00 96.25 71 LYS A C 1
ATOM 594 O O . LYS A 1 71 ? -9.402 3.523 9.814 1.00 96.25 71 LYS A O 1
ATOM 599 N N . PRO A 1 72 ? -7.980 3.672 11.565 1.00 94.75 72 PRO A N 1
ATOM 600 C CA . PRO A 1 72 ? -8.364 2.384 12.113 1.00 94.75 72 PRO A CA 1
ATOM 601 C C . PRO A 1 72 ? -9.804 2.459 12.627 1.00 94.75 72 PRO A C 1
ATOM 603 O O . PRO A 1 72 ? -10.211 3.443 13.251 1.00 94.75 72 PRO A O 1
ATOM 606 N N . VAL A 1 73 ? -10.571 1.411 12.354 1.00 94.50 73 VAL A N 1
ATOM 607 C CA . VAL A 1 73 ? -11.918 1.219 12.890 1.00 94.50 73 VAL A CA 1
ATOM 608 C C . VAL A 1 73 ? -12.038 -0.217 13.372 1.00 94.50 73 VAL A C 1
ATOM 610 O O . VAL A 1 73 ? -11.608 -1.145 12.688 1.00 94.50 73 VAL A O 1
ATOM 613 N N . GLU A 1 74 ? -12.607 -0.408 14.556 1.00 94.38 74 GLU A N 1
ATOM 614 C CA . GLU A 1 74 ? -12.907 -1.747 15.050 1.00 94.38 74 GLU A CA 1
ATOM 615 C C . GLU A 1 74 ? -14.094 -2.324 14.274 1.00 94.38 74 GLU A C 1
ATOM 617 O O . GLU A 1 74 ? -15.083 -1.633 14.011 1.00 94.38 74 GLU A O 1
ATOM 622 N N . LYS A 1 75 ? -13.999 -3.602 13.901 1.00 92.31 75 LYS A N 1
ATOM 623 C CA . LYS A 1 75 ? -15.063 -4.319 13.198 1.00 92.31 75 LYS A CA 1
ATOM 624 C C . LYS A 1 75 ? -15.375 -5.618 13.928 1.00 92.31 75 LYS A C 1
ATOM 626 O O . LYS A 1 75 ? -14.484 -6.419 14.187 1.00 92.31 75 LYS A O 1
ATOM 631 N N . LEU A 1 76 ? -16.655 -5.835 14.216 1.00 94.69 76 LEU A N 1
ATOM 632 C CA . LEU A 1 76 ? -17.163 -7.092 14.759 1.00 94.69 76 LEU A CA 1
ATOM 633 C C . LEU A 1 76 ? -17.369 -8.070 13.593 1.00 94.69 76 LEU A C 1
ATOM 635 O O . LEU A 1 76 ? -18.075 -7.746 12.635 1.00 94.69 76 LEU A O 1
ATOM 639 N N . VAL A 1 77 ? -16.720 -9.235 13.639 1.00 92.94 77 VAL A N 1
ATOM 640 C CA . VAL A 1 77 ? -16.783 -10.249 12.574 1.00 92.94 77 VAL A CA 1
ATOM 641 C C . VAL A 1 77 ? -17.342 -11.542 13.155 1.00 92.94 77 VAL A C 1
ATOM 643 O O .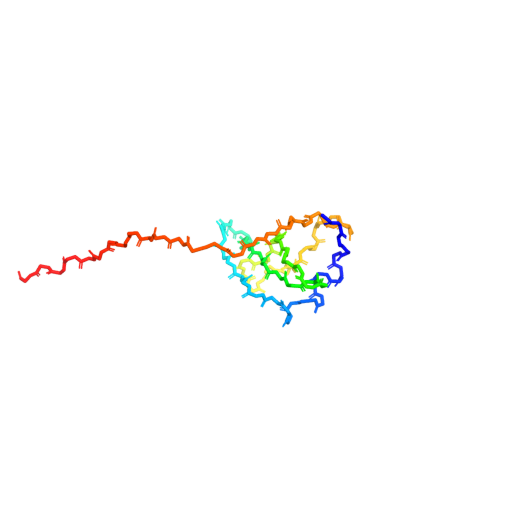 VAL A 1 77 ? -16.808 -12.069 14.127 1.00 92.94 77 VAL A O 1
ATOM 646 N N . ILE A 1 78 ? -18.427 -12.043 12.562 1.00 93.88 78 ILE A N 1
ATOM 647 C CA . ILE A 1 78 ? -18.960 -13.376 12.859 1.00 93.88 78 ILE A CA 1
ATOM 648 C C . ILE A 1 78 ? -18.142 -14.382 12.048 1.00 93.88 78 ILE A C 1
ATOM 650 O O . ILE A 1 78 ? -18.028 -14.239 10.830 1.00 93.88 78 ILE A O 1
ATOM 654 N N . VAL A 1 79 ? -17.591 -15.389 12.720 1.00 93.25 79 VAL A N 1
ATOM 655 C CA . VAL A 1 79 ? -16.852 -16.499 12.106 1.00 93.25 79 VAL A CA 1
ATOM 656 C C . VAL A 1 79 ? -17.657 -17.789 12.252 1.00 93.25 79 VAL A C 1
ATOM 658 O O . VAL A 1 79 ? -18.372 -17.962 13.236 1.00 93.25 79 VAL A O 1
ATOM 661 N N . TYR A 1 80 ? -17.568 -18.674 11.261 1.00 91.62 80 TYR A N 1
ATOM 662 C CA . TYR A 1 80 ? -18.247 -19.970 11.259 1.00 91.62 80 TYR A CA 1
ATOM 663 C C . TYR A 1 80 ? -17.196 -21.076 11.299 1.00 91.62 80 TYR A C 1
ATOM 665 O O . TYR A 1 80 ? -16.248 -21.049 10.516 1.00 91.62 80 TYR A O 1
ATOM 673 N N . GLU A 1 81 ? -17.373 -22.039 12.198 1.00 92.69 81 GLU A N 1
ATOM 674 C CA . GLU A 1 81 ? -16.462 -23.170 12.380 1.00 92.69 81 GLU A CA 1
ATOM 675 C C . GLU A 1 81 ? -17.095 -24.460 11.845 1.00 92.69 81 GLU A C 1
ATOM 677 O O . GLU A 1 81 ? -18.320 -24.613 11.827 1.00 92.69 81 GLU A O 1
ATOM 682 N N . ILE A 1 82 ? -16.257 -25.388 11.379 1.00 92.50 82 ILE A N 1
ATOM 683 C CA . ILE A 1 82 ? -16.708 -26.716 10.957 1.00 92.50 82 ILE A CA 1
ATOM 684 C C . ILE A 1 82 ? -17.153 -27.479 12.205 1.00 92.50 82 ILE A C 1
ATOM 686 O O . ILE A 1 82 ? -16.397 -27.606 13.164 1.00 92.50 82 ILE A O 1
ATOM 690 N N . ILE A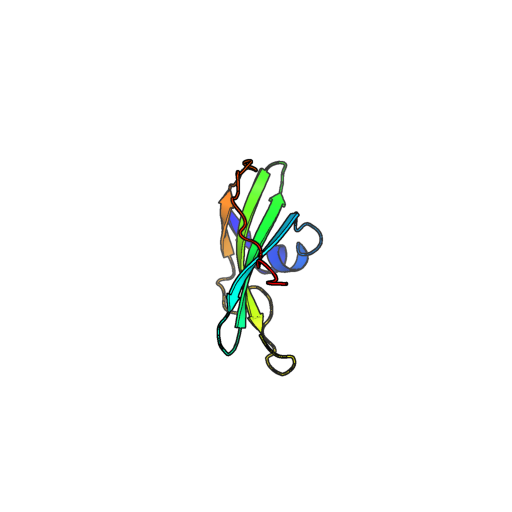 1 83 ? -18.372 -28.015 12.181 1.00 94.38 83 ILE A N 1
ATOM 691 C CA . ILE A 1 83 ? -18.845 -28.929 13.221 1.00 94.38 83 ILE A CA 1
ATOM 692 C C . ILE A 1 83 ? -18.361 -30.332 12.844 1.00 94.38 83 ILE A C 1
ATOM 694 O O . ILE A 1 83 ? -18.882 -30.927 11.899 1.00 94.38 83 ILE A O 1
ATOM 698 N N . GLU A 1 84 ? -17.363 -30.859 13.553 1.00 87.81 84 GLU A N 1
ATOM 699 C CA . GLU A 1 84 ? -16.981 -32.268 13.420 1.00 87.81 84 GLU A CA 1
ATOM 700 C C . GLU A 1 84 ? -18.090 -33.148 14.023 1.00 87.81 84 GLU A C 1
ATOM 702 O O . GLU A 1 84 ? -18.471 -32.991 15.184 1.00 87.81 84 GLU A O 1
ATOM 707 N N . GLY A 1 85 ? -18.672 -34.035 13.210 1.00 80.00 85 GLY A N 1
ATOM 708 C CA . GLY A 1 85 ? -19.670 -35.004 13.663 1.00 80.00 85 GLY A CA 1
ATOM 709 C C . GLY A 1 85 ? -18.996 -36.213 14.312 1.00 80.00 85 GLY A C 1
ATOM 710 O O . GLY A 1 85 ? -18.126 -36.816 13.686 1.00 80.00 85 GLY A O 1
ATOM 711 N N . ASN A 1 86 ? -19.401 -36.546 15.543 1.00 61.12 86 ASN A N 1
ATOM 712 C CA . ASN A 1 86 ? -19.026 -37.790 16.236 1.00 61.12 86 ASN A CA 1
ATOM 713 C C . ASN A 1 86 ? -19.559 -39.043 15.530 1.00 61.12 86 ASN A C 1
ATOM 715 O O . ASN A 1 86 ? -20.704 -38.990 15.022 1.00 61.12 86 ASN A O 1
#

Solvent-accessible surface area (backbone atoms only — not comparable to full-atom values): 5377 Å² total; per-residue (Å²): 90,77,42,46,41,67,60,57,58,73,42,59,90,51,53,77,43,79,42,80,76,50,70,58,96,60,29,38,3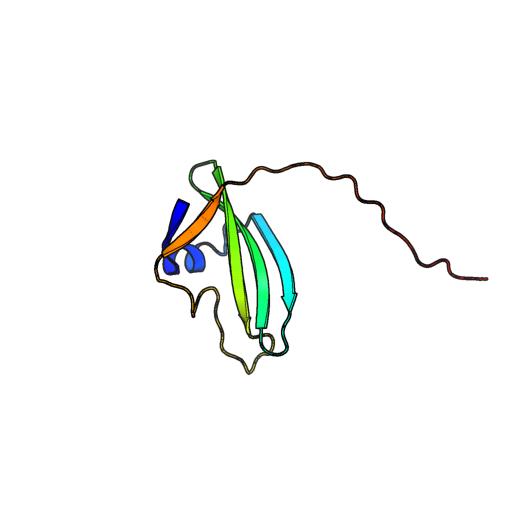2,32,39,37,32,31,69,59,95,95,39,38,34,35,43,74,36,43,30,34,59,45,96,86,42,93,44,54,72,48,68,91,51,61,68,61,40,76,28,47,79,54,77,94,73,93,77,93,76,92,82,88,77,86,81,83,80,132

Secondary structure (DSSP, 8-state):
-EEEHHHHHHGGGGEEEEEEEEE-SSEEEEEEEEEETTEEEEEEEEEESSTT----TTTTS-SEEE-EEE----------------

Radius of gyration: 16.37 Å; Cα contacts (8 Å, |Δi|>4): 132; chains: 1; bounding box: 31×50×30 Å

Organism: NCBI:txid1070528

Sequence (86 aa):
MKFKKEFLQEMEGKTIQKTIIDHSRWSVLY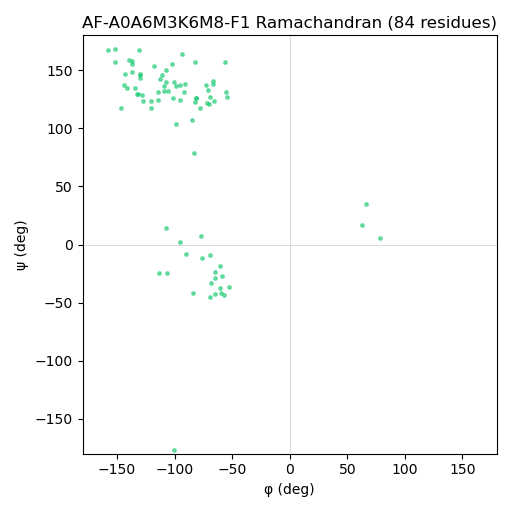ERVFEYGGKLYCTHYSVGATEQQDEGPYEYEPDEIECQEVKPVEKLVIVYEIIEGN

Foldseek 3Di:
DKDFQVVVQVCPVQWPDWDFPDDDPFWTKIWTWGDDPNWIWIDIFIQGPDPPRHRDGCPVPPRIGDIDTDDDDDDDDDDDDDDDDD

Nearest PDB structures (foldseek):
  7jta-assembly1_A  TM=7.290E-01  e=8.526E-01  Clostridia bacterium
  4bg7-assembly1_B  TM=6.059E-01  e=7.209E-01  Tequintavirus T5
  3tfz-assembly1_B  TM=7.050E-01  e=2.334E+00  Streptomyces sp. R1128
  4bg7-assembly1_A  TM=6.314E-01  e=2.468E+00  Tequintavirus T5
  2d4r-assembly1_A  TM=7.174E-01  e=4.084E+00  Thermus thermophilus HB8

pLDDT: mean 92.07, std 6.66, range [61.12, 97.69]

Mean predicted aligned error: 5.02 Å